Protein AF-A0A1V9V8W3-F1 (afdb_monomer_lite)

Radius of gyration: 16.92 Å; chains: 1; bounding box: 46×31×42 Å

InterPro domains:
  IPR012549 Phosphoethanolamine transferase, N-terminal [PF08019] (51-114)
  IPR040423 Phosphoethanolamine transferase [PTHR30443] (4-113)

Secondary structure (DSSP, 8-state):
-----HHHHHHHHHHHIIIIITHHHHHHHHHHH---GGGHHHHHHHHHHHHHHHHHHHHHH--TTTHHHHHHHHHHHHHHHHHHHHHH-----HHHHHHHHHS-HHHHHTT----

Organism: NCBI:txid28198

Foldseek 3Di:
DDPDDLLNVQLVLLLCCLPPLCVLVLVVVCVVPPDDPVCVVVSVVVSVVSSVVSSVVLVVQDDPPRNVVVSVVCVVVSVVVSCCCVVVVDDDDPVVVVCVVVDDPVVVVVPDDPD

Structure (mmCIF, N/CA/C/O backbone):
data_AF-A0A1V9V8W3-F1
#
_entry.id   AF-A0A1V9V8W3-F1
#
loop_
_atom_site.group_PDB
_atom_site.id
_atom_site.type_symbol
_atom_site.label_atom_id
_atom_site.label_alt_id
_atom_site.label_comp_id
_atom_site.label_asym_id
_atom_site.label_entity_id
_atom_site.label_seq_id
_atom_site.pdbx_PDB_ins_code
_atom_site.Cartn_x
_atom_site.Cartn_y
_atom_site.Cartn_z
_atom_site.occupancy
_atom_site.B_iso_or_equiv
_atom_site.auth_seq_id
_atom_site.auth_comp_id
_atom_site.auth_asym_id
_atom_site.auth_atom_id
_atom_site.pdbx_PDB_model_num
ATOM 1 N N . MET A 1 1 ? -5.547 -12.085 26.109 1.00 45.22 1 MET A N 1
ATOM 2 C CA . MET A 1 1 ? -6.213 -11.205 25.121 1.00 45.22 1 MET A CA 1
ATOM 3 C C . MET A 1 1 ? -5.276 -10.031 24.842 1.00 45.22 1 MET A C 1
ATOM 5 O O . MET A 1 1 ? -5.087 -9.206 25.727 1.00 45.22 1 MET A O 1
ATOM 9 N N . LEU A 1 2 ? -4.580 -10.017 23.700 1.00 49.69 2 LEU A N 1
ATOM 10 C CA . LEU A 1 2 ? -3.586 -8.981 23.375 1.00 49.69 2 LEU A CA 1
ATOM 11 C C . LEU A 1 2 ? -4.277 -7.604 23.299 1.00 49.69 2 LEU A C 1
ATOM 13 O O . LEU A 1 2 ? -5.021 -7.338 22.359 1.00 49.69 2 LEU A O 1
ATOM 17 N N . ARG A 1 3 ? -4.062 -6.728 24.292 1.00 60.19 3 ARG A N 1
ATOM 18 C CA . ARG A 1 3 ? -4.511 -5.325 24.248 1.00 60.19 3 ARG A CA 1
ATOM 19 C C . ARG A 1 3 ? -3.551 -4.521 23.371 1.00 60.19 3 ARG A C 1
ATOM 21 O O . ARG A 1 3 ? -2.644 -3.861 23.870 1.00 60.19 3 ARG A O 1
ATOM 28 N N . LEU A 1 4 ? -3.722 -4.604 22.055 1.00 72.31 4 LEU A N 1
ATOM 29 C CA . LEU A 1 4 ? -3.020 -3.712 21.135 1.00 72.31 4 LEU A CA 1
ATOM 30 C C . LEU A 1 4 ? -3.608 -2.299 21.250 1.00 72.31 4 LEU A C 1
ATOM 32 O O . LEU A 1 4 ? -4.822 -2.115 21.191 1.00 72.31 4 LEU A O 1
ATOM 36 N N . SER A 1 5 ? -2.738 -1.301 21.421 1.00 85.31 5 SER A N 1
ATOM 37 C CA . SER A 1 5 ? -3.124 0.110 21.312 1.00 85.31 5 SER A CA 1
ATOM 38 C C . SER A 1 5 ? -3.539 0.426 19.871 1.00 85.31 5 SER A C 1
ATOM 40 O O . SER A 1 5 ? -2.934 -0.098 18.933 1.00 85.31 5 SER A O 1
ATOM 42 N N . GLN A 1 6 ? -4.535 1.300 19.698 1.00 85.94 6 GLN A N 1
ATOM 43 C CA . GLN A 1 6 ? -5.053 1.740 18.394 1.00 85.94 6 GLN A CA 1
ATOM 44 C C . GLN A 1 6 ? -3.923 2.161 17.443 1.00 85.94 6 GLN A C 1
ATOM 46 O O . GLN A 1 6 ? -3.879 1.719 16.298 1.00 85.94 6 GLN A O 1
ATOM 51 N N . ASN A 1 7 ? -2.940 2.906 17.951 1.00 89.56 7 ASN A N 1
ATOM 52 C CA . ASN A 1 7 ? -1.807 3.385 17.157 1.00 89.56 7 ASN A CA 1
ATOM 53 C C . ASN A 1 7 ? -0.929 2.231 16.655 1.00 89.56 7 ASN A C 1
ATOM 55 O O . ASN A 1 7 ? -0.508 2.225 15.503 1.00 89.56 7 ASN A O 1
ATOM 59 N N . ARG A 1 8 ? -0.686 1.214 17.496 1.00 91.50 8 ARG A N 1
ATOM 60 C CA . ARG A 1 8 ? 0.088 0.028 17.089 1.00 91.50 8 ARG A CA 1
ATOM 61 C C . ARG A 1 8 ? -0.632 -0.742 15.989 1.00 91.50 8 ARG A C 1
ATOM 63 O O . ARG A 1 8 ? 0.007 -1.226 15.063 1.00 91.50 8 ARG A O 1
ATOM 70 N N . LEU A 1 9 ? -1.954 -0.829 16.090 1.00 91.69 9 LEU A N 1
ATOM 71 C CA . LEU A 1 9 ? -2.782 -1.521 15.115 1.00 91.69 9 LEU A CA 1
ATOM 72 C C . LEU A 1 9 ? -2.758 -0.805 13.756 1.00 91.69 9 LEU A C 1
ATOM 74 O O . LEU A 1 9 ? -2.589 -1.466 12.734 1.00 91.69 9 LEU A O 1
ATOM 78 N N . ILE A 1 10 ? -2.831 0.528 13.743 1.00 93.62 10 ILE A N 1
ATOM 79 C CA . ILE A 1 10 ? -2.700 1.338 12.522 1.00 93.62 10 ILE A CA 1
ATOM 80 C C . ILE A 1 10 ? -1.320 1.157 11.883 1.00 93.62 10 ILE A C 1
ATOM 82 O O . ILE A 1 10 ? -1.242 0.923 10.680 1.00 93.62 10 ILE A O 1
ATOM 86 N N . ILE A 1 11 ? -0.240 1.207 12.670 1.00 94.56 11 ILE A N 1
ATOM 87 C CA . ILE A 1 11 ? 1.129 1.043 12.154 1.00 94.56 11 ILE A CA 1
ATOM 88 C C . ILE A 1 11 ? 1.303 -0.333 11.504 1.00 94.56 11 ILE A C 1
ATOM 90 O O . ILE A 1 11 ? 1.725 -0.414 10.354 1.00 94.56 11 ILE A O 1
ATOM 94 N N . ILE A 1 12 ? 0.925 -1.408 12.205 1.00 94.44 12 ILE A N 1
ATOM 95 C CA . ILE A 1 12 ? 1.026 -2.778 11.677 1.00 94.44 12 ILE A CA 1
ATOM 96 C C . ILE A 1 12 ? 0.197 -2.920 10.395 1.00 94.44 12 ILE A C 1
ATOM 98 O O . ILE A 1 12 ? 0.683 -3.457 9.404 1.00 94.44 12 ILE A O 1
ATOM 102 N N . SER A 1 13 ? -1.028 -2.388 10.397 1.00 94.19 13 SER A N 1
ATOM 103 C CA . SER A 1 13 ? -1.918 -2.423 9.233 1.00 94.19 13 SER A CA 1
ATOM 104 C C . SER A 1 13 ? -1.330 -1.676 8.036 1.00 94.19 13 SER A C 1
ATOM 106 O O . SER A 1 13 ? -1.381 -2.173 6.919 1.00 94.19 13 SER A O 1
ATOM 108 N N . SER A 1 14 ? -0.729 -0.508 8.265 1.00 95.75 14 SER A N 1
ATOM 109 C CA . SER A 1 14 ? -0.138 0.320 7.207 1.00 95.75 14 SER A CA 1
ATOM 110 C C . SER A 1 14 ? 1.087 -0.338 6.581 1.00 95.75 14 SER A C 1
ATOM 112 O O . SER A 1 14 ? 1.234 -0.335 5.361 1.00 95.75 14 SER A O 1
ATOM 114 N N . ILE A 1 15 ? 1.946 -0.946 7.407 1.00 95.88 15 ILE A N 1
ATOM 115 C CA . ILE A 1 15 ? 3.100 -1.718 6.930 1.00 95.88 15 ILE A CA 1
ATOM 116 C C . ILE A 1 15 ? 2.615 -2.909 6.098 1.00 95.88 15 ILE A C 1
ATOM 118 O O . ILE A 1 15 ? 3.138 -3.153 5.014 1.00 95.88 15 ILE A O 1
ATOM 122 N N . PHE A 1 16 ? 1.583 -3.617 6.563 1.00 95.12 16 PHE A N 1
ATOM 123 C CA . PHE A 1 16 ? 1.007 -4.744 5.834 1.00 95.12 16 PHE A CA 1
ATOM 124 C C . PHE A 1 16 ? 0.406 -4.321 4.483 1.00 95.12 16 PHE A C 1
ATOM 126 O O . PHE A 1 16 ? 0.702 -4.932 3.458 1.00 95.12 16 PHE A O 1
ATOM 133 N N . LEU A 1 17 ? -0.386 -3.242 4.460 1.00 95.06 17 LEU A N 1
ATOM 134 C CA . LEU A 1 17 ? -0.950 -2.666 3.233 1.00 95.06 17 LEU A CA 1
ATOM 135 C C . LEU A 1 17 ? 0.140 -2.258 2.242 1.00 95.06 17 LEU A C 1
ATOM 137 O O . LEU A 1 17 ? 0.035 -2.543 1.052 1.00 95.06 17 LEU A O 1
ATOM 141 N N . THR A 1 18 ? 1.211 -1.639 2.736 1.00 95.69 18 THR A N 1
ATOM 142 C CA . THR A 1 18 ? 2.334 -1.233 1.892 1.00 95.69 18 THR A CA 1
ATOM 143 C C . THR A 1 18 ? 3.030 -2.456 1.301 1.00 95.69 18 THR A C 1
ATOM 145 O O . THR A 1 18 ? 3.128 -2.569 0.089 1.00 95.69 18 THR A O 1
ATOM 148 N N . LEU A 1 19 ? 3.471 -3.410 2.121 1.00 93.25 19 LEU A N 1
ATOM 149 C CA . LEU A 1 19 ? 4.317 -4.508 1.644 1.00 93.25 19 LEU A CA 1
ATOM 150 C C . LEU A 1 19 ? 3.582 -5.521 0.759 1.00 93.25 19 LEU A C 1
ATOM 152 O O . LEU A 1 19 ? 4.161 -5.999 -0.213 1.00 93.25 19 LEU A O 1
ATOM 156 N N . PHE A 1 20 ? 2.335 -5.862 1.092 1.00 92.81 20 PHE A N 1
ATOM 157 C CA . PHE A 1 20 ? 1.613 -6.940 0.409 1.00 92.81 20 PHE A CA 1
ATOM 158 C C . PHE A 1 20 ? 0.669 -6.418 -0.671 1.00 92.81 20 PHE A C 1
ATOM 160 O O . PHE A 1 20 ? 0.748 -6.848 -1.815 1.00 92.81 20 PHE A O 1
ATOM 167 N N . TYR A 1 21 ? -0.201 -5.462 -0.340 1.00 91.25 21 TYR A N 1
ATOM 168 C CA . TYR A 1 21 ? -1.238 -5.009 -1.273 1.00 91.25 21 TYR A CA 1
ATOM 169 C C . TYR A 1 21 ? -0.721 -4.066 -2.365 1.00 91.25 21 TYR A C 1
ATOM 171 O O . TYR A 1 21 ? -1.395 -3.880 -3.371 1.00 91.25 21 TYR A O 1
ATOM 179 N N . ASN A 1 22 ? 0.474 -3.493 -2.197 1.00 93.19 22 ASN A N 1
ATOM 180 C CA . ASN A 1 22 ? 1.126 -2.669 -3.220 1.00 93.19 22 ASN A CA 1
ATOM 181 C C . ASN A 1 22 ? 2.268 -3.419 -3.930 1.00 93.19 22 ASN A C 1
ATOM 183 O O . ASN A 1 22 ? 3.185 -2.797 -4.468 1.00 93.19 22 ASN A O 1
ATOM 187 N N . TYR A 1 23 ? 2.231 -4.756 -3.960 1.00 91.06 23 TYR A N 1
ATOM 188 C CA . TYR A 1 23 ? 3.272 -5.566 -4.597 1.00 91.06 23 TYR A CA 1
ATOM 189 C C . TYR A 1 23 ? 3.471 -5.220 -6.083 1.00 91.06 23 TYR A C 1
ATOM 191 O O . TYR A 1 23 ? 4.605 -4.961 -6.496 1.00 91.06 23 TYR A O 1
ATOM 199 N N . LYS A 1 24 ? 2.385 -5.132 -6.871 1.00 90.56 24 LYS A N 1
ATOM 200 C CA . LYS A 1 24 ? 2.428 -4.712 -8.284 1.00 90.56 24 LYS A CA 1
ATOM 201 C C . LYS A 1 24 ? 3.169 -3.395 -8.481 1.00 90.56 24 LYS A C 1
ATOM 203 O O . LYS A 1 24 ? 4.037 -3.304 -9.344 1.00 90.56 24 LYS A O 1
ATOM 208 N N . PHE A 1 25 ? 2.856 -2.404 -7.645 1.00 91.12 25 PHE A N 1
ATOM 209 C CA . PHE A 1 25 ? 3.490 -1.091 -7.682 1.00 91.12 25 PHE A CA 1
ATOM 210 C C . PHE A 1 25 ? 5.004 -1.209 -7.497 1.00 91.12 25 PHE A C 1
ATOM 212 O O . PHE A 1 25 ? 5.754 -0.715 -8.332 1.00 91.12 25 PHE A O 1
ATOM 219 N N . PHE A 1 26 ? 5.469 -1.922 -6.466 1.00 91.75 26 PHE A N 1
ATOM 220 C CA . PHE A 1 26 ? 6.907 -2.109 -6.249 1.00 91.75 26 PHE A CA 1
ATOM 221 C C . PHE A 1 26 ? 7.575 -2.891 -7.378 1.00 91.75 26 PHE A C 1
ATOM 223 O O . PHE A 1 26 ? 8.689 -2.553 -7.776 1.00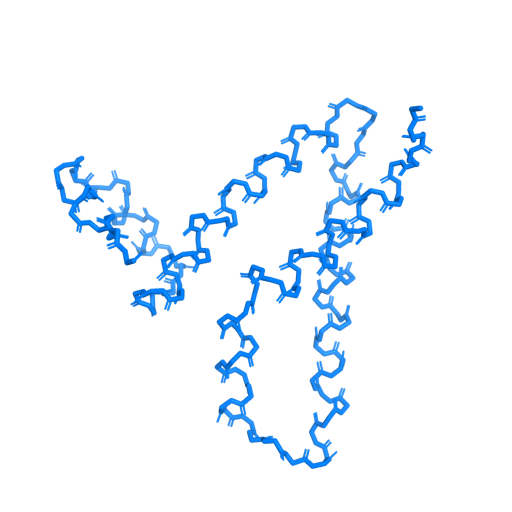 91.75 26 PHE A O 1
ATOM 230 N N . LYS A 1 27 ? 6.900 -3.906 -7.925 1.00 91.06 27 LYS A N 1
ATOM 231 C CA . LYS A 1 27 ? 7.401 -4.684 -9.060 1.00 91.06 27 LYS A CA 1
ATOM 232 C C . LYS A 1 27 ? 7.613 -3.799 -10.288 1.00 91.06 27 LYS A C 1
ATOM 234 O O . LYS A 1 27 ? 8.714 -3.776 -10.832 1.00 91.06 27 LYS A O 1
ATOM 239 N N . ASP A 1 28 ? 6.592 -3.054 -10.697 1.00 90.62 28 ASP A N 1
ATOM 240 C CA . ASP A 1 28 ? 6.653 -2.198 -11.883 1.00 90.62 28 ASP A CA 1
ATOM 241 C C . ASP A 1 28 ? 7.623 -1.017 -11.666 1.00 90.62 28 ASP A C 1
ATOM 243 O O . ASP A 1 28 ? 8.357 -0.621 -12.574 1.00 90.62 28 ASP A O 1
ATOM 247 N N . PHE A 1 29 ? 7.723 -0.516 -10.434 1.00 90.31 29 PHE A N 1
ATOM 248 C CA . PHE A 1 29 ? 8.684 0.510 -10.036 1.00 90.31 29 PHE A CA 1
ATOM 249 C C . PHE A 1 29 ? 10.141 0.026 -10.137 1.00 90.31 29 PHE A C 1
ATOM 251 O O . PHE A 1 29 ? 10.983 0.715 -10.714 1.00 90.31 29 PHE A O 1
ATOM 258 N N . ILE A 1 30 ? 10.449 -1.183 -9.654 1.00 89.81 30 ILE A N 1
ATOM 259 C CA . ILE A 1 30 ? 11.785 -1.788 -9.795 1.00 89.81 30 ILE A CA 1
ATOM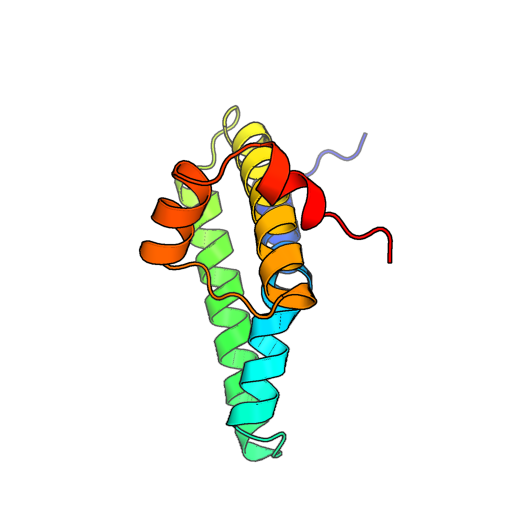 260 C C . ILE A 1 30 ? 12.121 -2.035 -11.269 1.00 89.81 30 ILE A C 1
ATOM 262 O O . ILE A 1 30 ? 13.246 -1.761 -11.690 1.00 89.81 30 ILE A O 1
ATOM 266 N N . LEU A 1 31 ? 11.154 -2.513 -12.058 1.00 90.12 31 LEU A N 1
ATOM 267 C CA . LEU A 1 31 ? 11.337 -2.747 -13.493 1.00 90.12 31 LEU A CA 1
ATOM 268 C C . LEU A 1 31 ? 11.613 -1.451 -14.268 1.00 90.12 31 LEU A C 1
ATOM 270 O O . LEU A 1 31 ? 12.418 -1.464 -15.194 1.00 90.12 31 LEU A O 1
ATOM 274 N N . THR A 1 32 ? 10.989 -0.339 -13.876 1.00 89.00 32 THR A N 1
ATOM 275 C CA . THR A 1 32 ? 11.129 0.956 -14.562 1.00 89.00 32 THR A CA 1
ATOM 276 C C . THR A 1 32 ? 12.473 1.627 -14.280 1.00 89.00 32 THR A C 1
ATOM 278 O O . THR A 1 32 ? 13.115 2.136 -15.195 1.00 89.00 32 THR A O 1
ATOM 281 N N . TYR A 1 33 ? 12.914 1.640 -13.018 1.00 85.25 33 TYR A N 1
ATOM 282 C CA . TYR A 1 33 ? 14.125 2.369 -12.613 1.00 85.25 33 TYR A CA 1
ATOM 283 C C . TYR A 1 33 ? 15.395 1.511 -12.603 1.00 85.25 33 TYR A C 1
ATOM 285 O O . TYR A 1 33 ? 16.499 2.053 -12.529 1.00 85.25 33 TYR A O 1
ATOM 293 N N . GLY A 1 34 ? 15.260 0.186 -12.677 1.00 82.62 34 GLY A N 1
ATOM 294 C CA . GLY A 1 34 ? 16.375 -0.748 -12.588 1.00 82.62 34 GLY A CA 1
ATOM 295 C C . GLY A 1 34 ? 16.967 -0.834 -11.176 1.00 82.62 34 GLY A C 1
ATOM 296 O O . GLY A 1 34 ? 17.069 0.148 -10.431 1.00 82.62 34 GLY A O 1
ATOM 297 N N . PHE A 1 35 ? 17.393 -2.038 -10.793 1.00 75.38 35 PHE A N 1
ATOM 298 C CA . PHE A 1 35 ? 17.991 -2.286 -9.481 1.00 75.38 35 PHE A CA 1
ATOM 299 C C . PHE A 1 35 ? 19.491 -1.954 -9.491 1.00 75.38 35 PHE A C 1
ATOM 301 O O . PHE A 1 35 ? 20.349 -2.833 -9.514 1.00 75.38 35 PHE A O 1
ATOM 308 N N . ILE A 1 36 ? 19.807 -0.659 -9.525 1.00 82.56 36 ILE A N 1
ATOM 309 C CA . ILE A 1 36 ? 21.175 -0.137 -9.407 1.00 82.56 36 ILE A CA 1
ATOM 310 C C . ILE A 1 36 ? 21.405 0.288 -7.954 1.00 82.56 36 ILE A C 1
ATOM 312 O O . ILE A 1 36 ? 20.507 0.838 -7.318 1.00 82.56 36 ILE A O 1
ATOM 316 N N . THR A 1 37 ? 22.615 0.098 -7.424 1.00 75.69 37 THR A N 1
ATOM 317 C CA . THR A 1 37 ? 22.987 0.448 -6.038 1.00 75.69 37 THR A CA 1
ATOM 318 C C . THR A 1 37 ? 22.670 1.904 -5.677 1.00 75.69 37 THR A C 1
ATOM 320 O O . THR A 1 37 ? 22.306 2.192 -4.542 1.00 75.69 37 THR A O 1
ATOM 323 N N . SER A 1 38 ? 22.737 2.817 -6.652 1.00 78.56 38 SER A N 1
ATOM 324 C CA . SER A 1 38 ? 22.367 4.230 -6.489 1.00 78.56 38 SER A CA 1
ATOM 325 C C . SER A 1 38 ? 20.873 4.445 -6.209 1.00 78.56 38 SER A C 1
ATOM 327 O O . SER A 1 38 ? 20.504 5.408 -5.542 1.00 78.56 38 SER A O 1
ATOM 329 N N . ASN A 1 39 ? 20.003 3.552 -6.686 1.00 85.56 39 ASN A N 1
ATOM 330 C CA . ASN A 1 39 ? 18.551 3.717 -6.609 1.00 85.56 39 ASN A CA 1
ATOM 331 C C . ASN A 1 39 ? 17.961 3.144 -5.311 1.00 85.56 39 ASN A C 1
ATOM 333 O O . ASN A 1 39 ? 16.798 3.397 -5.010 1.00 85.56 39 ASN A O 1
ATOM 337 N N . ILE A 1 40 ? 18.745 2.421 -4.498 1.00 86.56 40 ILE A N 1
ATOM 338 C CA . ILE A 1 40 ? 18.267 1.786 -3.257 1.00 86.56 40 ILE A CA 1
ATOM 339 C C . ILE A 1 40 ? 17.629 2.796 -2.290 1.00 86.56 40 ILE A C 1
ATOM 341 O O . ILE A 1 40 ? 16.586 2.523 -1.698 1.00 86.56 40 ILE A O 1
ATOM 345 N N . PHE A 1 41 ? 18.207 3.997 -2.186 1.00 88.75 41 PHE A N 1
ATOM 346 C CA . PHE A 1 41 ? 17.686 5.071 -1.342 1.00 88.75 41 PHE A CA 1
ATOM 347 C C . PHE A 1 41 ? 16.357 5.623 -1.858 1.00 88.75 41 PHE A C 1
ATOM 349 O O . PHE A 1 41 ? 15.518 6.022 -1.055 1.00 88.75 41 PHE A O 1
ATOM 356 N N . TYR A 1 42 ? 16.144 5.607 -3.175 1.00 88.44 42 TYR A N 1
ATOM 357 C CA . TYR A 1 42 ? 14.885 6.011 -3.794 1.00 88.44 42 TYR A CA 1
ATOM 358 C C . TYR A 1 42 ? 13.780 4.981 -3.523 1.00 88.44 42 TYR A C 1
ATOM 360 O O . TYR A 1 42 ? 12.677 5.344 -3.124 1.00 88.44 42 TYR A O 1
ATOM 368 N N . PHE A 1 43 ? 14.093 3.684 -3.616 1.00 89.88 43 PHE A N 1
ATOM 369 C CA . PHE A 1 43 ? 13.161 2.623 -3.221 1.00 89.88 43 PHE A CA 1
ATOM 370 C C . PHE A 1 43 ? 12.781 2.705 -1.741 1.00 89.88 43 PHE A C 1
ATOM 372 O O . PHE A 1 43 ? 11.600 2.624 -1.390 1.00 89.88 43 PHE A O 1
ATOM 379 N N . LEU A 1 44 ? 13.773 2.915 -0.872 1.00 91.62 44 LEU A N 1
ATOM 380 C CA . LEU A 1 44 ? 13.550 3.066 0.561 1.00 91.62 44 LEU A CA 1
ATOM 381 C C . LEU A 1 44 ? 12.683 4.295 0.862 1.00 91.62 44 LEU A C 1
ATOM 383 O O . LEU A 1 44 ? 11.719 4.188 1.616 1.00 91.62 44 LEU A O 1
ATOM 387 N N . SER A 1 45 ? 12.992 5.447 0.261 1.00 94.06 45 SER A N 1
ATOM 388 C CA . SER A 1 45 ? 12.261 6.688 0.520 1.00 94.06 45 SER A CA 1
ATOM 389 C C . SER A 1 45 ? 10.807 6.593 0.068 1.00 94.06 45 SER A C 1
ATOM 391 O O . SER A 1 45 ? 9.921 6.941 0.843 1.00 94.06 45 SER A O 1
ATOM 393 N N . VAL A 1 46 ? 10.537 6.040 -1.119 1.00 94.19 46 VAL A N 1
ATOM 394 C CA . VAL A 1 46 ? 9.168 5.831 -1.613 1.00 94.19 46 VAL A CA 1
ATOM 395 C C . VAL A 1 46 ? 8.392 4.884 -0.701 1.00 94.19 46 VAL A C 1
ATOM 397 O O . VAL A 1 46 ? 7.261 5.189 -0.328 1.00 94.19 46 VAL A O 1
ATOM 400 N N . THR A 1 47 ? 9.007 3.781 -0.269 1.00 94.62 47 THR A N 1
ATOM 401 C CA . THR A 1 47 ? 8.369 2.829 0.657 1.00 94.62 47 THR A CA 1
ATOM 402 C C . THR A 1 47 ? 8.019 3.492 1.992 1.00 94.62 47 THR A C 1
ATOM 404 O O . THR A 1 47 ? 6.913 3.317 2.510 1.00 94.62 47 THR A O 1
ATOM 407 N N . VAL A 1 48 ? 8.941 4.288 2.545 1.00 96.25 48 VAL A N 1
ATOM 408 C CA . VAL A 1 48 ? 8.737 5.016 3.806 1.00 96.25 48 VAL A CA 1
ATOM 409 C C . VAL A 1 48 ? 7.644 6.070 3.659 1.00 96.25 48 VAL A C 1
ATOM 411 O O . VAL A 1 48 ? 6.740 6.118 4.490 1.00 96.25 48 VAL A O 1
ATOM 414 N N . VAL A 1 49 ? 7.681 6.881 2.599 1.00 96.94 49 VAL A N 1
ATOM 415 C CA . VAL A 1 49 ? 6.675 7.922 2.342 1.00 96.94 49 VAL A CA 1
ATOM 416 C C . VAL A 1 49 ? 5.293 7.304 2.160 1.00 96.94 49 VAL A C 1
ATOM 418 O O . VAL A 1 49 ? 4.341 7.773 2.780 1.00 96.94 49 VAL A O 1
ATOM 421 N N . LEU A 1 50 ? 5.180 6.220 1.388 1.00 96.25 50 LEU A N 1
ATOM 422 C CA . LEU A 1 50 ? 3.917 5.512 1.187 1.00 96.25 50 LEU A CA 1
ATOM 423 C C . LEU A 1 50 ? 3.368 4.962 2.510 1.00 96.25 50 LEU A C 1
ATOM 425 O O . LEU A 1 50 ? 2.199 5.173 2.833 1.00 96.25 50 LEU A O 1
ATOM 429 N N . THR A 1 51 ? 4.225 4.336 3.321 1.00 96.69 51 THR A N 1
ATOM 430 C CA . THR A 1 51 ? 3.828 3.816 4.637 1.00 96.69 51 THR A CA 1
ATOM 431 C C . THR A 1 51 ? 3.345 4.941 5.556 1.00 96.69 51 THR A C 1
ATOM 433 O O . THR A 1 51 ? 2.295 4.819 6.186 1.00 96.69 51 THR A O 1
ATOM 436 N N . LEU A 1 52 ? 4.086 6.052 5.629 1.00 97.12 52 LEU A N 1
ATOM 437 C CA . LEU A 1 52 ? 3.731 7.208 6.456 1.00 97.12 52 LEU A CA 1
ATOM 438 C C . LEU A 1 52 ? 2.437 7.874 5.989 1.00 97.12 52 LEU A C 1
ATOM 440 O O . LEU A 1 52 ? 1.634 8.281 6.825 1.00 97.12 52 LEU A O 1
ATOM 444 N N . LEU A 1 53 ? 2.207 7.945 4.678 1.00 96.81 53 LEU A N 1
ATOM 445 C CA . LEU A 1 53 ? 0.970 8.468 4.111 1.00 96.81 53 LEU A CA 1
ATOM 446 C C . LEU A 1 53 ? -0.232 7.609 4.522 1.00 96.81 53 LEU A C 1
ATOM 448 O O . LEU A 1 53 ? -1.246 8.148 4.961 1.00 96.81 53 LEU A O 1
ATOM 452 N N . ILE A 1 54 ? -0.113 6.280 4.451 1.00 95.69 54 ILE A N 1
ATOM 453 C CA . ILE A 1 54 ? -1.179 5.366 4.885 1.00 95.69 54 ILE A CA 1
ATOM 454 C C . ILE A 1 54 ? -1.424 5.506 6.392 1.00 95.69 54 ILE A C 1
ATOM 456 O O . ILE A 1 54 ? -2.578 5.608 6.809 1.00 95.69 54 ILE A O 1
ATOM 460 N N . ILE A 1 55 ? -0.365 5.587 7.210 1.00 95.88 55 ILE A N 1
ATOM 461 C CA . ILE A 1 55 ? -0.492 5.837 8.656 1.00 95.88 55 ILE A CA 1
ATOM 462 C C . ILE A 1 55 ? -1.236 7.148 8.899 1.00 95.88 55 ILE A C 1
ATOM 464 O O . ILE A 1 55 ? -2.160 7.177 9.711 1.00 95.88 55 ILE A O 1
ATOM 468 N N . PHE A 1 56 ? -0.852 8.221 8.209 1.00 95.94 56 PHE A N 1
ATOM 469 C CA . PHE A 1 56 ? -1.470 9.535 8.344 1.00 95.94 56 PHE A CA 1
ATOM 470 C C . PHE A 1 56 ? -2.966 9.488 8.010 1.00 95.94 56 PHE A C 1
ATOM 472 O O . PHE A 1 56 ? -3.784 9.901 8.832 1.00 95.94 56 PHE A O 1
ATOM 479 N N . LEU A 1 57 ? -3.332 8.911 6.862 1.00 94.50 57 LEU A N 1
ATOM 480 C CA . LEU A 1 57 ? -4.726 8.783 6.434 1.00 94.50 57 LEU A CA 1
ATOM 481 C C . LEU A 1 57 ? -5.546 7.932 7.405 1.00 94.50 57 LEU A C 1
ATOM 483 O O . LEU A 1 57 ? -6.616 8.349 7.843 1.00 94.50 57 LEU A O 1
ATOM 487 N N . LEU A 1 58 ? -5.038 6.762 7.797 1.00 93.19 58 LEU A N 1
ATOM 488 C CA . LEU A 1 58 ? -5.727 5.904 8.758 1.00 93.19 58 LEU A CA 1
ATOM 489 C C . LEU A 1 58 ? -5.894 6.599 10.105 1.00 93.19 58 LEU A C 1
ATOM 491 O O . LEU A 1 58 ? -6.961 6.505 10.700 1.00 93.19 58 LEU A O 1
ATOM 495 N N . THR A 1 59 ? -4.873 7.321 10.567 1.00 92.44 59 THR A N 1
ATOM 496 C CA . THR A 1 59 ? -4.923 8.057 11.834 1.00 92.44 59 THR A CA 1
ATOM 497 C C . THR A 1 59 ? -5.976 9.160 11.789 1.00 92.44 59 THR A C 1
ATOM 499 O O . THR A 1 59 ? -6.741 9.282 12.745 1.00 92.44 59 THR A O 1
ATOM 502 N N . LEU A 1 60 ? -6.082 9.892 10.673 1.00 91.88 60 LEU A N 1
ATOM 503 C CA . LEU A 1 60 ? -7.038 10.987 10.488 1.00 91.88 60 LEU A CA 1
ATOM 504 C C . LEU A 1 60 ? -8.497 10.536 10.655 1.00 91.88 60 LEU A C 1
ATOM 506 O O . LEU A 1 60 ? -9.291 11.232 11.281 1.00 91.88 60 LEU A O 1
ATOM 510 N N . PHE A 1 61 ? -8.840 9.356 10.138 1.00 86.44 61 PHE A N 1
ATOM 511 C CA . PHE A 1 61 ? -10.192 8.796 10.247 1.00 86.44 61 PHE A CA 1
ATOM 512 C C . PHE A 1 61 ? -10.366 7.849 11.446 1.00 86.44 61 PHE A C 1
ATOM 514 O O . PHE A 1 61 ? -11.461 7.322 11.687 1.00 86.44 61 PHE A O 1
ATOM 521 N N . SER A 1 62 ? -9.304 7.618 12.222 1.00 85.62 62 SER A N 1
ATOM 522 C CA . SER A 1 62 ? -9.339 6.695 13.349 1.00 85.62 62 SER A CA 1
ATOM 523 C C . SER A 1 62 ? -9.979 7.319 14.589 1.00 85.62 62 SER A C 1
ATOM 525 O O . SER A 1 62 ? -9.596 8.370 15.090 1.00 85.62 62 SER A O 1
ATOM 527 N N . SER A 1 63 ? -10.950 6.605 15.135 1.00 85.19 63 SER A N 1
ATOM 528 C CA . SER A 1 63 ? -11.570 6.854 16.430 1.00 85.19 63 SER A CA 1
ATOM 529 C C . SER A 1 63 ? -11.799 5.512 17.121 1.00 85.19 63 SER A C 1
ATOM 531 O O . SER A 1 63 ? -11.711 4.447 16.494 1.00 85.19 63 SER A O 1
ATOM 533 N N . LYS A 1 64 ? -12.132 5.550 18.415 1.00 81.44 64 LYS A N 1
ATOM 534 C CA . LYS A 1 64 ? -12.360 4.363 19.253 1.00 81.44 64 LYS A CA 1
ATOM 535 C C . LYS A 1 64 ? -13.348 3.373 18.619 1.00 81.44 64 LYS A C 1
ATOM 537 O O . LYS A 1 64 ? -13.200 2.168 18.802 1.00 81.44 64 LYS A O 1
ATOM 542 N N . TYR A 1 65 ? -14.326 3.877 17.862 1.00 83.56 65 TYR A N 1
ATOM 543 C CA . TYR A 1 65 ? -15.366 3.067 17.220 1.00 83.56 65 TYR A CA 1
ATOM 544 C C . TYR A 1 65 ? -15.205 2.925 15.698 1.00 83.56 65 TYR A C 1
ATOM 546 O O . TYR A 1 65 ? -15.707 1.958 15.133 1.00 83.56 65 TYR A O 1
ATOM 554 N N . THR A 1 66 ? -14.483 3.831 15.027 1.00 88.69 66 THR A N 1
ATOM 555 C CA . THR A 1 66 ? -14.350 3.825 13.556 1.00 88.69 66 THR A CA 1
ATOM 556 C C . THR A 1 66 ? -13.140 3.039 13.059 1.00 88.69 66 THR A C 1
ATOM 558 O O . THR A 1 66 ? -13.162 2.537 11.941 1.00 88.69 66 THR A O 1
ATOM 561 N N . THR A 1 67 ? -12.099 2.862 13.881 1.00 88.69 67 THR A N 1
ATOM 562 C CA . THR A 1 67 ? -10.848 2.212 13.442 1.00 88.69 67 THR A CA 1
ATOM 563 C C . THR A 1 67 ? -11.091 0.808 12.889 1.00 88.69 67 THR A C 1
ATOM 565 O O . THR A 1 67 ? -10.587 0.450 11.830 1.00 88.69 67 THR A O 1
ATOM 568 N N . LYS A 1 68 ? -11.896 0.006 13.593 1.00 88.00 68 LYS A N 1
ATOM 569 C CA . LYS A 1 68 ? -12.185 -1.374 13.196 1.00 88.00 68 LYS A CA 1
ATOM 570 C C . LYS A 1 68 ? -12.947 -1.463 11.862 1.00 88.00 68 LYS A C 1
ATOM 572 O O . LYS A 1 68 ? -12.450 -2.170 10.989 1.00 88.00 68 LYS A O 1
ATOM 577 N N . PRO A 1 69 ? -14.100 -0.788 11.666 1.00 91.44 69 PRO A N 1
ATOM 578 C CA . PRO A 1 69 ? -14.806 -0.856 10.387 1.00 91.44 69 PRO A CA 1
ATOM 579 C C . PRO A 1 69 ? -13.981 -0.280 9.232 1.00 91.44 69 PRO A C 1
ATOM 581 O O . PRO A 1 69 ? -13.967 -0.880 8.165 1.00 91.44 69 PRO A O 1
ATOM 584 N N . ILE A 1 70 ? -13.233 0.808 9.450 1.00 93.00 70 ILE A N 1
ATOM 585 C CA . ILE A 1 70 ? -12.370 1.398 8.414 1.00 93.00 70 ILE A CA 1
ATOM 586 C C . ILE A 1 70 ? -11.338 0.387 7.920 1.00 93.00 70 ILE A C 1
ATOM 588 O O . ILE A 1 70 ? -11.187 0.201 6.716 1.00 93.00 70 ILE A O 1
ATOM 592 N N . LEU A 1 71 ? -10.651 -0.295 8.836 1.00 93.12 71 LEU A N 1
ATOM 593 C CA . LEU A 1 71 ? -9.641 -1.274 8.451 1.00 93.12 71 LEU A CA 1
ATOM 594 C C . LEU A 1 71 ? -10.249 -2.476 7.741 1.00 93.12 71 LEU A C 1
ATOM 596 O O . LEU A 1 71 ? -9.696 -2.905 6.741 1.00 93.12 71 LEU A O 1
ATOM 600 N N . ILE A 1 72 ? -11.396 -2.987 8.196 1.00 93.75 72 ILE A N 1
ATOM 601 C CA . ILE A 1 72 ? -12.079 -4.086 7.498 1.00 93.75 72 ILE A CA 1
ATOM 602 C C . ILE A 1 72 ? -12.381 -3.676 6.053 1.00 93.75 72 ILE A C 1
ATOM 604 O O . ILE A 1 72 ? -11.970 -4.369 5.128 1.00 93.75 72 ILE A O 1
ATOM 608 N N . THR A 1 73 ? -13.013 -2.517 5.856 1.00 94.56 73 THR A N 1
ATOM 609 C CA . THR A 1 73 ? -13.351 -2.011 4.521 1.00 94.56 73 THR A CA 1
ATOM 610 C C . THR A 1 73 ? -12.108 -1.818 3.655 1.00 94.56 73 THR A C 1
ATOM 612 O O . THR A 1 73 ? -12.082 -2.279 2.516 1.00 94.56 73 THR A O 1
ATOM 615 N N . ILE A 1 74 ? -11.055 -1.189 4.189 1.00 94.31 74 ILE A N 1
ATOM 616 C CA . ILE A 1 74 ? -9.815 -0.942 3.444 1.00 94.31 74 ILE A CA 1
ATOM 617 C C . ILE A 1 74 ? -9.137 -2.251 3.054 1.00 94.31 74 ILE A C 1
ATOM 619 O O . ILE A 1 74 ? -8.733 -2.384 1.906 1.00 94.31 74 ILE A O 1
ATOM 623 N N . PHE A 1 75 ? -9.029 -3.226 3.957 1.00 95.00 75 PHE A N 1
ATOM 624 C CA . PHE A 1 75 ? -8.408 -4.515 3.646 1.00 95.00 75 PHE A CA 1
ATOM 625 C C . PHE A 1 75 ? -9.201 -5.295 2.597 1.00 95.00 75 PHE A C 1
ATOM 627 O O . PHE A 1 75 ? -8.605 -5.868 1.687 1.00 95.00 75 PHE A O 1
ATOM 634 N N . THR A 1 76 ? -10.533 -5.299 2.691 1.00 94.31 76 THR A N 1
ATOM 635 C CA . THR A 1 76 ? -11.388 -5.967 1.707 1.00 94.31 76 THR A CA 1
ATOM 636 C C . THR A 1 76 ? -11.251 -5.322 0.333 1.00 94.31 76 THR A C 1
ATOM 638 O O . THR A 1 76 ? -10.966 -6.025 -0.632 1.00 94.31 76 THR A O 1
ATOM 641 N N . ILE A 1 77 ? -11.385 -3.994 0.238 1.00 93.38 77 ILE A N 1
ATOM 642 C CA . ILE A 1 77 ? -11.231 -3.275 -1.035 1.00 93.38 77 ILE A CA 1
ATOM 643 C C . ILE A 1 77 ? -9.823 -3.484 -1.592 1.00 93.38 77 ILE A C 1
ATOM 645 O O . ILE A 1 77 ? -9.688 -3.850 -2.756 1.00 93.38 77 ILE A O 1
ATOM 649 N N . SER A 1 78 ? -8.793 -3.341 -0.751 1.00 93.31 78 SER A N 1
ATOM 650 C CA . SER A 1 78 ? -7.397 -3.522 -1.161 1.00 93.31 78 SER A CA 1
ATOM 651 C C . SER A 1 78 ? -7.144 -4.926 -1.710 1.00 93.31 78 SER A C 1
ATOM 653 O O . SER A 1 78 ? -6.378 -5.072 -2.652 1.00 93.31 78 SER A O 1
ATOM 655 N N . ALA A 1 79 ? -7.797 -5.962 -1.169 1.00 92.69 79 ALA A N 1
ATOM 656 C CA . ALA A 1 79 ? -7.672 -7.335 -1.667 1.00 92.69 79 ALA A CA 1
ATOM 657 C C . ALA A 1 79 ? -8.225 -7.506 -3.069 1.00 92.69 79 ALA A C 1
ATOM 659 O O . ALA A 1 79 ? -7.548 -8.084 -3.917 1.00 92.69 79 ALA A O 1
ATOM 660 N N . PHE A 1 80 ? -9.415 -6.969 -3.323 1.00 89.38 80 PHE A N 1
ATOM 661 C CA . PHE A 1 80 ? -9.978 -6.990 -4.664 1.00 89.38 80 PHE A CA 1
ATOM 662 C C . PHE A 1 80 ? -9.101 -6.192 -5.628 1.00 89.38 80 PHE A C 1
ATOM 664 O O . PHE A 1 80 ? -8.705 -6.722 -6.662 1.00 89.38 80 PHE A O 1
ATOM 671 N N . THR A 1 81 ? -8.728 -4.959 -5.278 1.00 90.38 81 THR A N 1
ATOM 672 C CA . THR A 1 81 ? -7.911 -4.124 -6.166 1.00 90.38 81 THR A CA 1
ATOM 673 C C . THR A 1 81 ? -6.550 -4.753 -6.441 1.00 90.38 81 THR A C 1
ATOM 675 O O . THR A 1 81 ? -6.156 -4.824 -7.599 1.00 90.38 81 THR A O 1
ATOM 678 N N . ALA A 1 82 ? -5.862 -5.275 -5.420 1.00 90.75 82 ALA A N 1
ATOM 679 C CA . ALA A 1 82 ? -4.575 -5.942 -5.591 1.00 90.75 82 ALA A CA 1
ATOM 680 C C . ALA A 1 82 ? -4.702 -7.180 -6.487 1.00 90.75 82 ALA A C 1
ATOM 682 O O . ALA A 1 82 ? -3.922 -7.323 -7.418 1.00 90.75 82 ALA A O 1
ATOM 683 N N . TYR A 1 83 ? -5.732 -8.015 -6.303 1.00 89.31 83 TYR A N 1
ATOM 684 C CA . TYR A 1 83 ? -5.973 -9.170 -7.173 1.00 89.31 83 TYR A CA 1
ATOM 685 C C . TYR A 1 83 ? -6.141 -8.770 -8.646 1.00 89.31 83 TYR A C 1
ATOM 687 O O . TYR A 1 83 ? -5.529 -9.390 -9.520 1.00 89.31 83 TYR A O 1
ATOM 695 N N . PHE A 1 84 ? -6.932 -7.729 -8.930 1.00 85.50 84 PHE A N 1
ATOM 696 C CA . PHE A 1 84 ? -7.136 -7.258 -10.301 1.00 85.50 84 PHE A CA 1
ATOM 697 C C . PHE A 1 84 ? -5.874 -6.611 -10.890 1.00 85.50 84 PHE A C 1
ATOM 699 O O . PHE A 1 84 ? -5.535 -6.866 -12.047 1.00 85.50 84 PHE A O 1
ATOM 706 N N . MET A 1 85 ? -5.132 -5.840 -10.094 1.00 89.50 85 MET A N 1
ATOM 707 C CA . MET A 1 85 ? -3.864 -5.237 -10.512 1.00 89.50 85 MET A CA 1
ATOM 708 C C . MET A 1 85 ? -2.772 -6.290 -10.757 1.00 89.50 85 MET A C 1
ATOM 710 O O . MET A 1 85 ? -2.042 -6.205 -11.742 1.00 89.50 85 MET A O 1
ATOM 714 N N . ASP A 1 86 ? -2.666 -7.304 -9.899 1.00 87.12 86 ASP A N 1
ATOM 715 C CA . ASP A 1 86 ? -1.650 -8.353 -10.000 1.00 87.12 86 ASP A CA 1
ATOM 716 C C . ASP A 1 86 ? -1.967 -9.361 -11.114 1.00 87.12 86 ASP A C 1
ATOM 718 O O . ASP A 1 86 ? -1.076 -9.733 -11.882 1.00 87.12 86 ASP A O 1
ATOM 722 N N . SER A 1 87 ? -3.226 -9.799 -11.228 1.00 84.94 87 SER A N 1
ATOM 723 C CA . SER A 1 87 ? -3.623 -10.865 -12.161 1.00 84.94 87 SER A CA 1
ATOM 724 C C . SER A 1 87 ? -3.902 -10.349 -13.568 1.00 84.94 87 SER A C 1
ATOM 726 O O . SER A 1 87 ? -3.512 -10.996 -14.539 1.00 84.94 87 SER A O 1
ATOM 728 N N . TYR A 1 88 ? -4.546 -9.184 -13.678 1.00 81.81 88 TYR A N 1
ATOM 729 C CA . TYR A 1 88 ? -4.988 -8.621 -14.955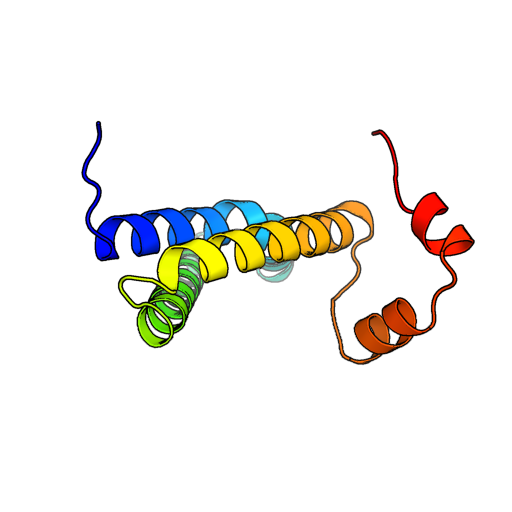 1.00 81.81 88 TYR A CA 1
ATOM 730 C C . TYR A 1 88 ? -4.159 -7.415 -15.404 1.00 81.81 88 TYR A C 1
ATOM 732 O O . TYR A 1 88 ? -4.373 -6.915 -16.503 1.00 81.81 88 TYR A O 1
ATOM 740 N N . SER A 1 89 ? -3.198 -6.947 -14.589 1.00 82.88 89 SER A N 1
ATOM 741 C CA . SER A 1 89 ? -2.413 -5.729 -14.870 1.00 82.88 89 SER A CA 1
ATOM 742 C C . SER A 1 89 ? -3.286 -4.505 -15.181 1.00 82.88 89 SER A C 1
ATOM 744 O O . SER A 1 89 ? -2.874 -3.608 -15.911 1.00 82.88 89 SER A O 1
ATOM 746 N N . VAL A 1 90 ? -4.496 -4.474 -14.615 1.00 84.00 90 VAL A N 1
ATOM 747 C CA . VAL A 1 90 ? -5.428 -3.352 -14.728 1.00 84.00 90 VAL A CA 1
ATOM 748 C C . VAL A 1 90 ? -4.969 -2.237 -13.796 1.00 84.00 90 VAL A C 1
ATOM 750 O O . VAL A 1 90 ? -4.588 -2.496 -12.657 1.00 84.00 90 VAL A O 1
ATOM 753 N N . VAL A 1 91 ? -5.039 -0.993 -14.260 1.00 86.62 91 VAL A N 1
ATOM 754 C CA . VAL A 1 91 ? -4.823 0.194 -13.425 1.00 86.62 91 VAL A CA 1
ATOM 755 C C . VAL A 1 91 ? -6.185 0.740 -13.022 1.00 86.62 91 VAL A C 1
ATOM 757 O O . VAL A 1 91 ? -7.010 1.021 -13.883 1.00 86.62 91 VAL A O 1
ATOM 760 N N . ILE A 1 92 ? -6.440 0.877 -11.719 1.00 85.81 92 ILE A N 1
ATOM 761 C CA . ILE A 1 92 ? -7.721 1.394 -11.224 1.00 85.81 92 ILE A CA 1
ATOM 762 C C . ILE A 1 92 ? -7.768 2.913 -11.430 1.00 85.81 92 ILE A C 1
ATOM 764 O O . ILE A 1 92 ? -7.223 3.676 -10.632 1.00 85.81 92 ILE A O 1
ATOM 768 N N . ASP A 1 93 ? -8.428 3.345 -12.498 1.00 89.50 93 ASP A N 1
ATOM 769 C CA . ASP A 1 93 ? -8.706 4.744 -12.815 1.00 89.50 93 ASP A CA 1
ATOM 770 C C . ASP A 1 93 ? -10.224 5.025 -12.872 1.00 89.50 93 ASP A C 1
ATOM 772 O O . ASP A 1 93 ? -11.061 4.173 -12.556 1.00 89.50 93 ASP A O 1
ATOM 776 N N . SER A 1 94 ? -10.605 6.255 -13.229 1.00 86.19 94 SER A N 1
ATOM 777 C CA . SER A 1 94 ? -12.017 6.655 -13.300 1.00 86.19 94 SER A CA 1
ATOM 778 C C . SER A 1 94 ? -12.802 5.894 -14.372 1.00 86.19 94 SER A C 1
ATOM 780 O O . SER A 1 94 ? -14.009 5.690 -14.219 1.00 86.19 94 SER A O 1
ATOM 782 N N . GLU A 1 95 ? -12.134 5.455 -15.437 1.00 85.75 95 GLU A N 1
ATOM 783 C CA . GLU A 1 95 ? -12.730 4.639 -16.484 1.00 85.75 95 GLU A CA 1
ATOM 784 C C . GLU A 1 95 ? -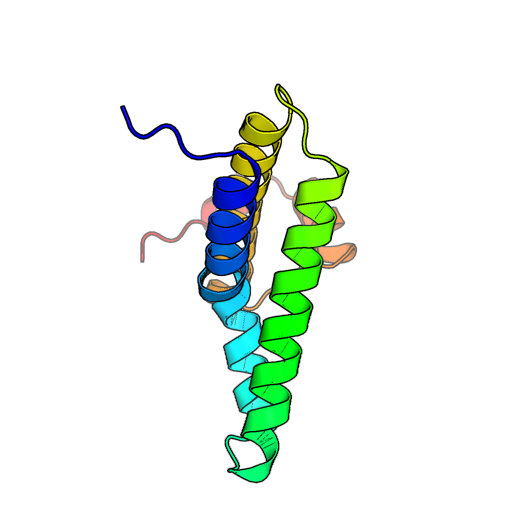12.969 3.211 -15.999 1.00 85.75 95 GLU A C 1
ATOM 786 O O . GLU A 1 95 ? -14.075 2.707 -16.166 1.00 85.75 95 GLU A O 1
ATOM 791 N N . MET A 1 96 ? -12.015 2.594 -15.302 1.00 85.50 96 MET A N 1
ATOM 792 C CA . MET A 1 96 ? -12.197 1.278 -14.688 1.00 85.50 96 MET A CA 1
ATOM 793 C C . MET A 1 96 ? -13.308 1.276 -13.644 1.00 85.50 96 MET A C 1
ATOM 795 O O . MET A 1 96 ? -14.113 0.346 -13.618 1.00 85.50 96 MET A O 1
ATOM 799 N N . ILE A 1 97 ? -13.418 2.329 -12.826 1.00 85.25 97 ILE A N 1
ATOM 800 C CA . ILE A 1 97 ? -14.535 2.468 -11.882 1.00 85.25 97 ILE A CA 1
ATOM 801 C C . ILE A 1 97 ? -15.862 2.542 -12.644 1.00 85.25 97 ILE A C 1
ATOM 803 O O . ILE A 1 97 ? -16.785 1.787 -12.336 1.00 85.25 97 ILE A O 1
ATOM 807 N N . ARG A 1 98 ? -15.965 3.401 -13.666 1.00 84.38 98 ARG A N 1
ATOM 808 C CA . ARG A 1 98 ? -17.178 3.512 -14.490 1.00 84.38 98 ARG A CA 1
ATOM 809 C C . ARG A 1 98 ? -17.538 2.180 -15.142 1.00 84.38 98 ARG A C 1
ATOM 811 O O . ARG A 1 98 ? -18.691 1.770 -15.053 1.00 84.38 98 ARG A O 1
ATOM 818 N N . ASN A 1 99 ? -16.559 1.504 -15.732 1.00 83.94 99 ASN A N 1
ATOM 819 C CA . ASN A 1 99 ? -16.750 0.218 -16.385 1.00 83.94 99 ASN A CA 1
ATOM 820 C C . ASN A 1 99 ? -17.240 -0.811 -15.367 1.00 83.94 99 ASN A C 1
ATOM 822 O O . ASN A 1 99 ? -18.286 -1.397 -15.593 1.00 83.94 99 ASN A O 1
ATOM 826 N N . SER A 1 100 ? -16.599 -0.921 -14.198 1.00 81.06 100 SER A N 1
ATOM 827 C CA . SER A 1 100 ? -17.008 -1.852 -13.135 1.00 81.06 100 SER A CA 1
ATOM 828 C C . SER A 1 100 ? -18.441 -1.636 -12.631 1.00 81.06 100 SER A C 1
ATOM 830 O O . SER A 1 100 ? -19.113 -2.596 -12.269 1.00 81.06 100 SER A O 1
ATOM 832 N N . LEU A 1 101 ? -18.928 -0.388 -12.631 1.00 81.56 101 LEU A N 1
ATOM 833 C CA . LEU A 1 101 ? -20.303 -0.049 -12.248 1.00 81.56 101 LEU A CA 1
ATOM 834 C C . LEU A 1 101 ? -21.312 -0.334 -13.369 1.00 81.56 101 LEU A C 1
ATOM 836 O O . LEU A 1 101 ? -22.501 -0.489 -13.096 1.00 81.56 101 LEU A O 1
ATOM 840 N N . GLN A 1 102 ? -20.851 -0.363 -14.620 1.00 81.69 102 GLN A N 1
ATOM 841 C CA . GLN A 1 102 ? -21.652 -0.661 -15.807 1.00 81.69 102 GLN A CA 1
ATOM 842 C C . GLN A 1 102 ? -21.638 -2.154 -16.176 1.00 81.69 102 GLN A C 1
ATOM 844 O O . GLN A 1 102 ? -22.538 -2.608 -16.883 1.00 81.69 102 GLN A O 1
ATOM 849 N N . THR A 1 103 ? -20.645 -2.918 -15.711 1.00 76.88 103 THR A N 1
ATOM 850 C CA . THR A 1 103 ? -20.478 -4.344 -16.016 1.00 76.88 103 THR A CA 1
ATOM 851 C C . THR A 1 103 ? -21.637 -5.180 -15.466 1.00 76.88 103 THR A C 1
ATOM 853 O O . THR A 1 103 ? -22.084 -5.009 -14.331 1.00 76.88 103 THR A O 1
ATOM 856 N N . SER A 1 104 ? -22.120 -6.132 -16.270 1.00 65.50 104 SER A N 1
ATOM 857 C CA . SER A 1 104 ? -23.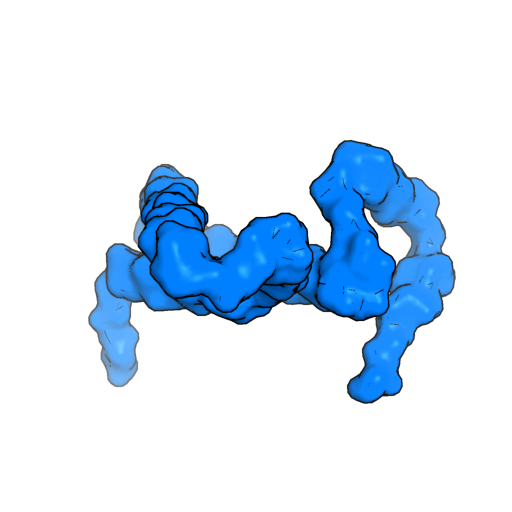148 -7.083 -15.836 1.00 65.50 104 SER A CA 1
ATOM 858 C C . SER A 1 104 ? -22.554 -8.172 -14.931 1.00 65.50 104 SER A C 1
ATOM 860 O O . SER A 1 104 ? -21.440 -8.637 -15.162 1.00 65.50 104 SER A O 1
ATOM 862 N N . PHE A 1 105 ? -23.316 -8.658 -13.941 1.00 58.47 105 PHE A N 1
ATOM 863 C CA . PHE A 1 105 ? -22.863 -9.715 -13.014 1.00 58.47 105 PHE A CA 1
ATOM 864 C C . PHE A 1 105 ? -22.277 -10.955 -13.714 1.00 58.47 105 PHE A C 1
ATOM 866 O O . PHE A 1 105 ? -21.406 -11.614 -13.155 1.00 58.47 105 PHE A O 1
ATOM 873 N N . LYS A 1 106 ? -22.736 -11.276 -14.929 1.00 61.41 106 LYS A N 1
ATOM 874 C CA . LYS A 1 106 ? -22.274 -12.439 -15.698 1.00 61.41 106 LYS A CA 1
ATOM 875 C C . LYS A 1 106 ? -20.836 -12.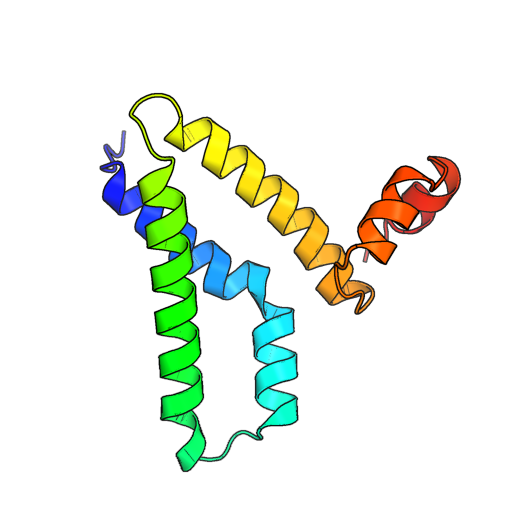269 -16.205 1.00 61.41 106 LYS A C 1
ATOM 877 O O . LYS A 1 106 ? -20.076 -13.222 -16.190 1.00 61.41 106 LYS A O 1
ATOM 882 N N . GLU A 1 107 ? -20.464 -11.050 -16.575 1.00 64.62 107 GLU A N 1
ATOM 883 C CA . GLU A 1 107 ? -19.142 -10.703 -17.105 1.00 64.62 107 GLU A CA 1
ATOM 884 C C . GLU A 1 107 ? -18.101 -10.529 -15.982 1.00 64.62 107 GLU A C 1
ATOM 886 O O . GLU A 1 107 ? -16.931 -10.855 -16.154 1.00 64.62 107 GLU A O 1
ATOM 891 N N . SER A 1 108 ? -18.524 -10.101 -14.784 1.00 66.88 108 SER A N 1
ATOM 892 C CA . SER A 1 108 ? -17.636 -10.011 -13.613 1.00 66.88 108 SER A CA 1
ATOM 893 C C . SER A 1 108 ? -17.280 -11.373 -13.007 1.00 66.88 108 SER A C 1
ATOM 895 O O . SER A 1 108 ? -16.192 -11.522 -12.452 1.00 66.88 108 SER A O 1
ATOM 897 N N . VAL A 1 109 ? -18.180 -12.364 -13.086 1.00 65.06 109 VAL A N 1
ATOM 898 C CA . VAL A 1 109 ? -17.934 -13.719 -12.553 1.00 65.06 109 VAL A CA 1
ATOM 899 C C . VAL A 1 109 ? -16.865 -14.451 -13.366 1.00 65.06 109 VAL A C 1
ATOM 901 O O . VAL A 1 109 ? -16.041 -15.145 -12.777 1.00 65.06 109 VAL A O 1
ATOM 904 N N . ASP A 1 110 ? -16.806 -14.219 -14.678 1.00 71.56 110 ASP A N 1
ATOM 905 C CA . ASP A 1 110 ? -15.797 -14.819 -15.560 1.00 71.56 110 ASP A CA 1
ATOM 906 C C . ASP A 1 110 ? -14.362 -14.335 -15.251 1.00 71.56 110 ASP A C 1
ATOM 908 O O . ASP A 1 110 ? -13.391 -15.006 -15.598 1.00 71.56 110 ASP A O 1
ATOM 912 N N . LEU A 1 111 ? -14.204 -13.207 -14.542 1.00 72.00 111 LEU A N 1
ATOM 913 C CA . LEU A 1 111 ? -12.901 -12.707 -14.078 1.00 72.00 111 LEU A CA 1
ATOM 914 C C . LEU A 1 111 ? -12.419 -13.366 -12.770 1.00 72.00 111 LEU A C 1
ATOM 916 O O . LEU A 1 111 ? -11.273 -13.159 -12.343 1.00 72.00 111 LEU A O 1
ATOM 920 N N . PHE A 1 112 ? -13.251 -14.163 -12.099 1.00 72.56 112 PHE A N 1
ATOM 921 C CA . PHE A 1 112 ? -12.770 -14.985 -10.994 1.00 72.56 112 PHE A CA 1
ATOM 922 C C . PHE A 1 112 ? -12.084 -16.226 -11.557 1.00 72.56 112 PHE A C 1
ATOM 924 O O . PHE A 1 112 ? -12.724 -17.126 -12.092 1.00 72.56 112 PHE A O 1
ATOM 931 N N . SER A 1 113 ? -10.764 -16.296 -11.399 1.00 71.00 113 SER A N 1
ATOM 932 C CA . SER A 1 113 ? -9.997 -17.488 -11.736 1.00 71.00 113 SER A CA 1
ATOM 933 C C . SER A 1 113 ? -9.570 -18.189 -10.453 1.00 71.00 113 SER A C 1
ATOM 935 O O . SER A 1 113 ? -8.866 -17.598 -9.632 1.00 71.00 113 SER A O 1
ATOM 937 N N . PHE A 1 114 ? -9.948 -19.458 -10.301 1.00 64.25 114 PHE A N 1
ATOM 938 C CA . PHE A 1 114 ? -9.263 -20.369 -9.388 1.00 64.25 114 PHE A CA 1
ATOM 939 C C . PHE A 1 114 ? -7.929 -20.739 -10.040 1.00 64.25 114 PHE A C 1
ATOM 941 O O . PHE A 1 114 ? -7.847 -21.715 -10.782 1.00 64.25 114 PHE A O 1
ATOM 948 N N . ARG A 1 115 ? -6.919 -19.888 -9.864 1.00 53.12 115 ARG A N 1
ATOM 949 C CA . ARG A 1 115 ? -5.534 -20.298 -10.104 1.00 53.12 115 ARG A CA 1
ATOM 950 C C . ARG A 1 115 ? -5.068 -21.230 -8.997 1.00 53.12 115 ARG A C 1
ATOM 952 O O . ARG A 1 115 ? -5.439 -20.969 -7.831 1.00 53.12 115 ARG A O 1
#

pLDDT: mean 85.98, std 10.68, range [45.22, 97.12]

Sequence (115 aa):
MLRLSQNRLIIISSIFLTLFYNYKFFKDFILTYGFITSNIFYFLSVTVVLTLLIIFLLTLFSSKYTTKPILITIFTISAFTAYFMDSYSVVIDSEMIRNSLQTSFKESVDLFSFR